Protein AF-X1DS76-F1 (afdb_monomer)

Mean predicted aligned error: 5.81 Å

Sequence (75 aa):
MVSSEKLAWLCQVNPAQVRKDLGYFGEFGVRGMGYDVIDLQAQIKKILAVNRYWNLSIAGIGTLGSALMKPQNIL

pLDDT: mean 89.82, std 11.5, range [40.28, 97.88]

Structure (mmCIF, N/CA/C/O backbone):
data_AF-X1DS76-F1
#
_entry.id   AF-X1DS76-F1
#
loop_
_atom_site.group_PDB
_atom_site.id
_atom_site.type_symbol
_atom_site.label_atom_id
_atom_site.label_alt_id
_atom_site.label_comp_id
_atom_site.label_asym_id
_atom_site.label_entity_id
_atom_site.label_seq_id
_atom_site.pdbx_PDB_ins_code
_atom_site.Cartn_x
_atom_site.Cartn_y
_atom_site.Cartn_z
_atom_site.occupancy
_atom_site.B_iso_or_equiv
_atom_site.auth_seq_id
_atom_site.auth_comp_id
_atom_site.auth_asym_id
_atom_site.auth_atom_id
_atom_site.pdbx_PDB_model_num
ATOM 1 N N . MET A 1 1 ? -13.002 -7.091 8.072 1.00 92.56 1 MET A N 1
ATOM 2 C CA . MET A 1 1 ? -12.214 -6.116 8.859 1.00 92.56 1 MET A CA 1
ATOM 3 C C . MET A 1 1 ? -10.816 -6.648 9.159 1.00 92.56 1 MET A C 1
ATOM 5 O O . MET A 1 1 ? -10.681 -7.826 9.466 1.00 92.56 1 MET A O 1
ATOM 9 N N . VAL A 1 2 ? -9.792 -5.796 9.093 1.00 96.19 2 VAL A N 1
ATOM 10 C CA . VAL A 1 2 ? -8.400 -6.066 9.494 1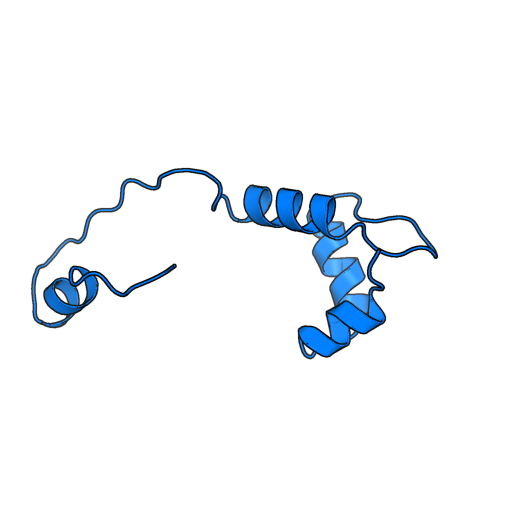.00 96.19 2 VAL A CA 1
ATOM 11 C C . VAL A 1 2 ? -7.854 -4.875 10.288 1.00 96.19 2 VAL A C 1
ATOM 13 O O . VAL A 1 2 ? -8.133 -3.729 9.947 1.00 96.19 2 VAL A O 1
ATOM 16 N N . SER A 1 3 ? -7.095 -5.109 11.361 1.00 96.69 3 SER A N 1
ATOM 17 C CA . SER A 1 3 ? -6.533 -4.024 12.177 1.00 96.69 3 SER A CA 1
ATOM 18 C C . SER A 1 3 ? -5.240 -3.450 11.588 1.00 96.69 3 SER A C 1
ATOM 20 O O . SER A 1 3 ? -4.526 -4.122 10.837 1.00 96.69 3 SER A O 1
ATOM 22 N N . SER A 1 4 ? -4.893 -2.221 11.983 1.00 94.94 4 SER A N 1
ATOM 23 C CA . SER A 1 4 ? -3.590 -1.619 11.664 1.00 94.94 4 SER A CA 1
ATOM 24 C C . SER A 1 4 ? -2.423 -2.447 12.193 1.00 94.94 4 SER A C 1
ATOM 26 O O . SER A 1 4 ? -1.388 -2.519 11.546 1.00 94.94 4 SER A O 1
ATOM 28 N N . GLU A 1 5 ? -2.591 -3.110 13.335 1.00 97.06 5 GLU A N 1
ATOM 29 C CA . GLU A 1 5 ? -1.593 -3.976 13.959 1.00 97.06 5 GLU A CA 1
ATOM 30 C C . GLU A 1 5 ? -1.320 -5.207 13.093 1.00 97.06 5 GLU A C 1
ATOM 32 O O . GLU A 1 5 ? -0.163 -5.567 12.875 1.00 97.06 5 GLU A O 1
ATOM 37 N N . LYS A 1 6 ? -2.371 -5.826 12.539 1.00 97.06 6 LYS A N 1
ATOM 38 C CA . LYS A 1 6 ? -2.212 -6.994 11.670 1.00 97.06 6 LYS A CA 1
ATOM 39 C C . LYS A 1 6 ? -1.572 -6.623 10.334 1.00 97.06 6 LYS A C 1
ATOM 41 O O . LYS A 1 6 ? -0.693 -7.350 9.876 1.00 97.06 6 LYS A O 1
ATOM 46 N N . LEU A 1 7 ? -1.980 -5.504 9.732 1.00 96.38 7 LEU A N 1
ATOM 47 C CA . LEU A 1 7 ? -1.360 -4.990 8.505 1.00 96.38 7 LEU A CA 1
ATOM 48 C C . LEU A 1 7 ? 0.109 -4.625 8.730 1.00 96.38 7 LEU A C 1
ATOM 50 O O . LEU A 1 7 ? 0.962 -4.991 7.931 1.00 96.38 7 LEU A O 1
ATOM 54 N N . ALA A 1 8 ? 0.415 -3.965 9.845 1.00 97.31 8 ALA A N 1
ATOM 55 C CA . ALA A 1 8 ? 1.775 -3.588 10.207 1.00 97.31 8 ALA A CA 1
ATOM 56 C C . ALA A 1 8 ? 2.686 -4.810 10.371 1.00 97.31 8 ALA A C 1
ATOM 58 O O . ALA A 1 8 ? 3.794 -4.819 9.844 1.00 97.31 8 ALA A O 1
ATOM 59 N N . TRP A 1 9 ? 2.187 -5.870 11.013 1.00 97.88 9 TRP A N 1
ATOM 60 C CA . TRP A 1 9 ? 2.906 -7.138 11.134 1.00 97.88 9 TRP A CA 1
ATOM 61 C C . TRP A 1 9 ? 3.182 -7.795 9.772 1.00 97.88 9 TRP A C 1
ATOM 63 O O . TRP A 1 9 ? 4.298 -8.244 9.528 1.00 97.88 9 TRP A O 1
ATOM 73 N N . LEU A 1 10 ? 2.194 -7.817 8.868 1.00 97.06 10 LEU A N 1
ATOM 74 C CA . LEU A 1 10 ? 2.365 -8.365 7.514 1.00 97.06 10 LEU A CA 1
ATOM 75 C C . LEU A 1 10 ? 3.374 -7.561 6.685 1.00 97.06 10 LEU A C 1
ATOM 77 O O . LEU A 1 10 ? 4.173 -8.143 5.957 1.00 97.06 10 LEU A O 1
ATOM 81 N N . CYS A 1 11 ? 3.343 -6.236 6.809 1.00 96.38 11 CYS A N 1
ATOM 82 C CA . CYS A 1 11 ? 4.208 -5.328 6.060 1.00 96.38 11 CYS A CA 1
ATOM 83 C C . CYS A 1 11 ? 5.561 -5.063 6.742 1.00 96.38 11 CYS A C 1
ATOM 85 O O . CYS A 1 11 ? 6.362 -4.317 6.189 1.00 96.38 11 CYS A O 1
ATOM 87 N N . GLN A 1 12 ? 5.821 -5.646 7.920 1.00 97.44 12 GLN A N 1
ATOM 88 C CA . GLN A 1 12 ? 7.036 -5.417 8.717 1.00 97.44 12 GLN A CA 1
ATOM 89 C C . GLN A 1 12 ? 7.285 -3.928 9.031 1.00 97.44 12 GLN A C 1
ATOM 91 O O . GLN A 1 12 ? 8.406 -3.427 8.965 1.00 97.44 12 GLN A O 1
ATOM 96 N N . VAL A 1 13 ? 6.220 -3.208 9.389 1.00 96.94 13 VAL A N 1
ATOM 97 C CA . VAL A 1 13 ? 6.248 -1.791 9.791 1.00 96.94 13 VAL A CA 1
ATOM 98 C C . VAL A 1 13 ? 5.555 -1.604 11.141 1.00 96.94 13 VAL A C 1
ATOM 100 O O . VAL A 1 13 ? 5.026 -2.553 11.716 1.00 96.94 13 VAL A O 1
ATOM 103 N N . ASN A 1 14 ? 5.530 -0.378 11.672 1.00 96.81 14 ASN A N 1
ATOM 104 C CA . ASN A 1 14 ? 4.754 -0.075 12.877 1.00 96.81 14 ASN A CA 1
ATOM 105 C C . ASN A 1 14 ? 3.289 0.316 12.537 1.00 96.81 14 ASN A C 1
ATOM 107 O O . ASN A 1 14 ? 3.024 0.848 11.455 1.00 96.81 14 ASN A O 1
ATOM 111 N N . PRO A 1 15 ? 2.314 0.109 13.447 1.00 96.06 15 PRO A N 1
ATOM 112 C CA . PRO A 1 15 ? 0.901 0.419 13.180 1.00 96.06 15 PRO A CA 1
ATOM 113 C C . PRO A 1 15 ? 0.606 1.902 12.928 1.00 96.06 15 PRO A C 1
ATOM 115 O O . PRO A 1 15 ? -0.345 2.232 12.219 1.00 96.06 15 PRO A O 1
ATOM 118 N N . ALA A 1 16 ? 1.402 2.812 13.501 1.00 95.88 16 ALA A N 1
ATOM 119 C CA . ALA A 1 16 ? 1.243 4.246 13.273 1.00 95.88 16 ALA A CA 1
ATOM 120 C C . ALA A 1 16 ? 1.609 4.633 11.833 1.00 95.88 16 ALA A C 1
ATOM 122 O O . ALA A 1 16 ? 0.927 5.469 11.246 1.00 95.88 16 ALA A O 1
ATOM 123 N N . GLN A 1 17 ? 2.617 3.977 11.255 1.00 96.69 17 GLN A N 1
ATOM 124 C CA . GLN A 1 17 ? 3.038 4.147 9.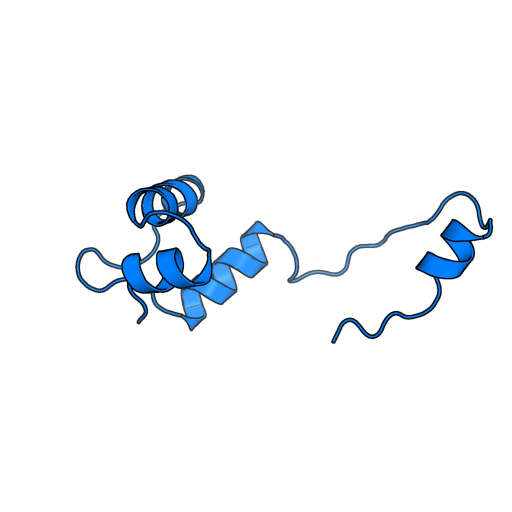871 1.00 96.69 17 GLN A CA 1
ATOM 125 C C . GLN A 1 17 ? 1.930 3.701 8.916 1.00 96.69 17 GLN A C 1
ATOM 127 O O . GLN A 1 17 ? 1.562 4.472 8.043 1.00 96.69 17 GLN A O 1
ATOM 132 N N . VAL A 1 18 ? 1.298 2.542 9.151 1.00 95.81 18 VAL A N 1
ATOM 133 C CA . VAL A 1 18 ? 0.140 2.091 8.349 1.00 95.81 18 VAL A CA 1
ATOM 134 C C . VAL A 1 18 ? -0.987 3.125 8.362 1.00 95.81 18 VAL A C 1
ATOM 136 O O . VAL A 1 18 ? -1.510 3.488 7.311 1.00 95.81 18 VAL A O 1
ATOM 139 N N . ARG A 1 19 ? -1.353 3.633 9.548 1.00 94.94 19 ARG A N 1
ATOM 140 C CA . ARG A 1 19 ? -2.405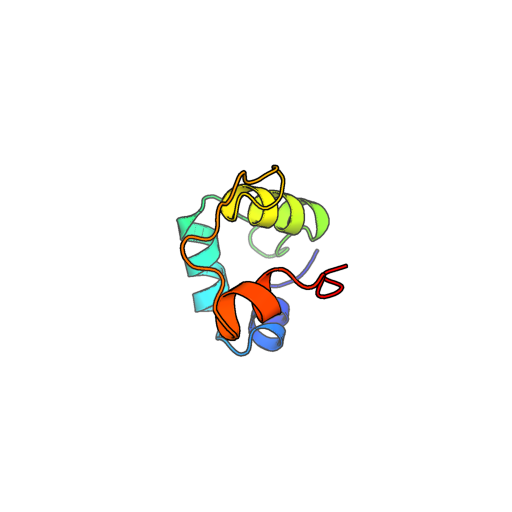 4.656 9.679 1.00 94.94 19 ARG A CA 1
ATOM 141 C C . ARG A 1 19 ? -2.041 5.949 8.953 1.00 94.94 19 ARG A C 1
ATOM 143 O O . ARG A 1 19 ? -2.901 6.529 8.299 1.00 94.94 19 ARG A O 1
ATOM 150 N N . LYS A 1 20 ? -0.786 6.387 9.069 1.00 95.25 20 LYS A N 1
ATOM 151 C CA . LYS A 1 20 ? -0.279 7.603 8.428 1.00 95.25 20 LYS A CA 1
ATOM 152 C C . LYS A 1 20 ? -0.242 7.462 6.905 1.00 95.25 20 LYS A C 1
ATOM 154 O O . LYS A 1 20 ? -0.735 8.347 6.217 1.00 95.25 20 LYS A O 1
ATOM 159 N N . ASP A 1 21 ? 0.279 6.348 6.401 1.00 95.75 21 ASP A N 1
ATOM 160 C CA . ASP A 1 21 ? 0.415 6.087 4.967 1.00 95.75 21 ASP A CA 1
ATOM 161 C C . ASP A 1 21 ? -0.941 5.982 4.286 1.00 95.75 21 ASP A C 1
ATOM 163 O O . ASP A 1 21 ? -1.168 6.642 3.278 1.00 95.75 21 ASP A O 1
ATOM 167 N N . LEU A 1 22 ? -1.880 5.235 4.870 1.00 94.75 22 LEU A N 1
ATOM 168 C CA . LEU A 1 22 ? -3.249 5.197 4.358 1.00 94.75 22 LEU A CA 1
ATOM 169 C C . LEU A 1 22 ? -3.921 6.573 4.467 1.00 94.75 22 LEU A C 1
ATOM 171 O O . LEU A 1 22 ? -4.567 7.007 3.518 1.00 94.75 22 LEU A O 1
ATOM 175 N N . GLY A 1 23 ? -3.695 7.297 5.567 1.00 93.75 23 GLY A N 1
ATOM 176 C CA . GLY A 1 23 ? -4.202 8.656 5.763 1.00 93.75 23 GLY A CA 1
ATOM 177 C C . GLY A 1 23 ? -3.754 9.660 4.692 1.00 93.75 23 GLY A C 1
ATOM 178 O O . GLY A 1 23 ? -4.520 10.558 4.354 1.00 93.75 23 GLY A O 1
ATOM 179 N N . TYR A 1 24 ? -2.561 9.499 4.104 1.00 94.94 24 TYR A N 1
ATOM 180 C CA . TYR A 1 24 ? -2.106 10.350 2.994 1.00 94.94 24 TYR A CA 1
ATOM 181 C C . TYR A 1 24 ? -2.952 10.199 1.724 1.00 94.94 24 TYR A C 1
ATOM 183 O O . TYR A 1 24 ? -3.010 11.129 0.922 1.00 94.94 24 TYR A O 1
ATOM 191 N N . PHE A 1 25 ? -3.614 9.057 1.538 1.00 92.62 25 PHE A N 1
ATOM 192 C CA . PHE A 1 25 ? -4.445 8.788 0.366 1.00 92.62 25 PHE A CA 1
ATOM 193 C C . PHE A 1 25 ? -5.941 9.050 0.600 1.00 92.62 25 PHE A C 1
ATOM 195 O O . PHE A 1 25 ? -6.731 8.902 -0.334 1.00 92.62 25 PHE A O 1
ATOM 202 N N . GLY A 1 26 ? -6.343 9.432 1.817 1.00 88.44 26 GLY A N 1
ATOM 203 C CA . GLY A 1 26 ? -7.728 9.733 2.181 1.00 88.44 26 GLY A CA 1
ATOM 204 C C . GLY A 1 26 ? -8.152 9.101 3.505 1.00 88.44 26 GLY A C 1
ATOM 205 O O . GLY A 1 26 ? -7.330 8.651 4.302 1.00 88.44 26 GLY A O 1
ATOM 206 N N . GLU A 1 27 ? -9.459 9.061 3.750 1.00 86.94 27 GLU A N 1
ATOM 207 C CA . GLU A 1 27 ? -10.008 8.393 4.929 1.00 86.94 27 GLU A CA 1
ATOM 208 C C . GLU A 1 27 ? -10.131 6.887 4.678 1.00 86.94 27 GLU A C 1
ATOM 210 O O . GLU A 1 27 ? -10.884 6.437 3.815 1.00 86.94 27 GLU A O 1
ATOM 215 N N . PHE A 1 28 ? -9.375 6.103 5.447 1.00 89.62 28 PHE A N 1
ATOM 216 C CA . PHE A 1 28 ? -9.391 4.646 5.389 1.00 89.62 28 PHE A CA 1
ATOM 217 C C . PHE A 1 28 ? -9.840 4.047 6.712 1.00 89.62 28 PHE A C 1
ATOM 219 O O . PHE A 1 28 ? -9.297 4.363 7.774 1.00 89.62 28 PHE A O 1
ATOM 226 N N . GLY A 1 29 ? -10.745 3.076 6.612 1.00 88.12 29 GLY A N 1
ATOM 227 C CA . GLY A 1 29 ? -11.211 2.297 7.749 1.00 88.12 29 GLY A CA 1
ATOM 228 C C . GLY A 1 29 ? -12.093 3.088 8.711 1.00 88.12 29 GLY A C 1
ATOM 229 O O . GLY A 1 29 ? -12.459 4.235 8.483 1.00 88.12 29 GLY A O 1
ATOM 230 N N . VAL A 1 30 ? -12.445 2.434 9.810 1.00 89.00 30 VAL A N 1
ATOM 231 C CA . VAL A 1 30 ? -13.277 2.983 10.877 1.00 89.00 30 VAL A CA 1
ATOM 232 C C . VAL A 1 30 ? -12.481 2.920 12.175 1.00 89.00 30 VAL A C 1
ATOM 234 O O . VAL A 1 30 ? -11.942 1.871 12.549 1.00 89.00 30 VAL A O 1
ATOM 237 N N . ARG A 1 31 ? -12.382 4.058 12.872 1.00 85.31 31 ARG A N 1
ATOM 238 C CA . ARG A 1 31 ? -11.623 4.172 14.126 1.00 85.31 31 ARG A CA 1
ATOM 239 C C . ARG A 1 31 ? -12.103 3.117 15.130 1.00 85.31 31 ARG A C 1
ATOM 241 O O . ARG A 1 31 ? -13.287 3.033 15.424 1.00 85.31 31 ARG A O 1
ATOM 248 N N . GLY A 1 32 ? -11.176 2.309 15.643 1.00 86.06 32 GLY A N 1
ATOM 249 C CA . GLY A 1 32 ? -11.469 1.222 16.587 1.00 86.06 32 GLY A CA 1
ATOM 250 C C . GLY A 1 32 ? -11.956 -0.090 15.954 1.00 86.06 32 GLY A C 1
ATOM 251 O O . GLY A 1 32 ? -11.914 -1.114 16.623 1.00 86.06 32 GLY A O 1
ATOM 252 N N . MET A 1 33 ? -12.340 -0.092 14.674 1.00 91.44 33 MET A N 1
ATOM 253 C CA . MET A 1 33 ? -12.804 -1.285 13.943 1.00 91.44 33 MET A CA 1
ATOM 254 C C . MET A 1 33 ? -11.777 -1.787 12.913 1.00 91.44 33 MET A C 1
ATOM 256 O O . MET A 1 33 ? -11.779 -2.963 12.551 1.00 91.44 33 MET A O 1
ATOM 260 N N . GLY A 1 34 ? -10.881 -0.911 12.448 1.00 93.69 34 GLY A N 1
ATOM 261 C CA . GLY A 1 34 ? -9.866 -1.228 11.441 1.00 93.69 34 GLY A CA 1
ATOM 262 C C . GLY A 1 34 ? -10.357 -0.962 10.019 1.00 93.69 34 GLY A C 1
ATOM 263 O O . GLY A 1 34 ? -11.176 -0.078 9.794 1.00 93.69 34 GLY A O 1
ATOM 264 N N . TYR A 1 35 ? -9.857 -1.724 9.053 1.00 96.19 35 TYR A N 1
ATOM 265 C CA . TYR A 1 35 ? -10.107 -1.536 7.624 1.00 96.19 35 TYR A CA 1
ATOM 266 C C . TYR A 1 35 ? -10.967 -2.664 7.067 1.00 96.19 35 TYR A C 1
ATOM 268 O O . TYR A 1 35 ? -10.725 -3.832 7.385 1.00 96.19 35 TYR A O 1
ATOM 276 N N . ASP A 1 36 ? -11.956 -2.350 6.232 1.00 96.00 36 ASP A N 1
ATOM 277 C CA . ASP A 1 36 ? -12.587 -3.396 5.433 1.00 96.00 36 ASP A CA 1
ATOM 278 C C . ASP A 1 36 ? -11.590 -3.902 4.382 1.00 96.00 36 ASP A C 1
ATOM 280 O O . ASP A 1 36 ? -10.888 -3.115 3.754 1.00 96.00 36 ASP A O 1
ATOM 284 N N . VAL A 1 37 ? -11.474 -5.222 4.237 1.00 94.94 37 VAL A N 1
ATOM 285 C CA . VAL A 1 37 ? -10.422 -5.827 3.408 1.00 94.94 37 VAL A CA 1
ATOM 286 C C . VAL A 1 37 ? -10.722 -5.649 1.921 1.00 94.94 37 VAL A C 1
ATOM 288 O O . VAL A 1 37 ? -9.802 -5.391 1.146 1.00 94.94 37 VAL A O 1
ATOM 291 N N . ILE A 1 38 ? -11.991 -5.777 1.528 1.00 96.00 38 ILE A N 1
ATOM 292 C CA . ILE A 1 38 ? -12.421 -5.686 0.131 1.00 96.00 38 ILE A CA 1
ATOM 293 C C . ILE A 1 38 ? -12.306 -4.231 -0.323 1.00 96.00 38 ILE A C 1
ATOM 295 O O . ILE A 1 38 ? -11.684 -3.958 -1.353 1.00 96.00 38 ILE A O 1
ATOM 299 N N . ASP A 1 39 ? -12.808 -3.294 0.484 1.00 95.06 39 ASP A N 1
ATOM 300 C CA . ASP A 1 39 ? -12.737 -1.868 0.164 1.00 95.06 39 ASP A CA 1
ATOM 301 C C . ASP A 1 39 ? -11.293 -1.364 0.152 1.00 95.06 39 ASP A C 1
ATOM 303 O O . ASP A 1 39 ? -10.878 -0.691 -0.795 1.00 95.06 39 ASP A O 1
ATOM 307 N N . LEU A 1 40 ? -10.485 -1.733 1.155 1.00 95.69 40 LEU A N 1
ATOM 308 C CA . LEU A 1 40 ? -9.070 -1.360 1.204 1.00 95.69 40 LEU A CA 1
ATOM 309 C C . LEU A 1 40 ? -8.323 -1.875 -0.031 1.00 95.69 40 LEU A C 1
ATOM 311 O O . LEU A 1 40 ? -7.566 -1.126 -0.648 1.00 95.69 40 LEU A O 1
ATOM 315 N N . GLN A 1 41 ? -8.556 -3.128 -0.434 1.00 95.56 41 GLN A N 1
ATOM 316 C CA . GLN A 1 41 ? -7.943 -3.693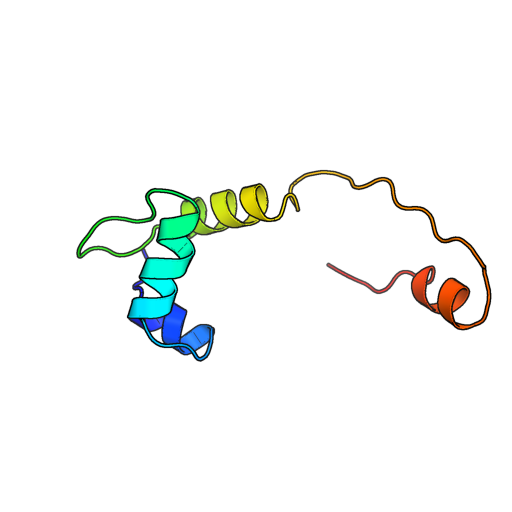 -1.634 1.00 95.56 41 GLN A CA 1
ATOM 317 C C . GLN A 1 41 ? -8.363 -2.930 -2.898 1.00 95.56 41 GLN A C 1
ATOM 319 O O . GLN A 1 41 ? -7.517 -2.638 -3.746 1.00 95.56 41 GLN A O 1
ATOM 324 N N . ALA A 1 42 ? -9.649 -2.600 -3.037 1.00 95.06 42 ALA A N 1
ATOM 325 C CA . ALA A 1 42 ? -10.161 -1.852 -4.181 1.00 95.06 42 ALA A CA 1
ATOM 326 C C . ALA A 1 42 ? -9.540 -0.448 -4.270 1.00 95.06 42 ALA A C 1
ATOM 328 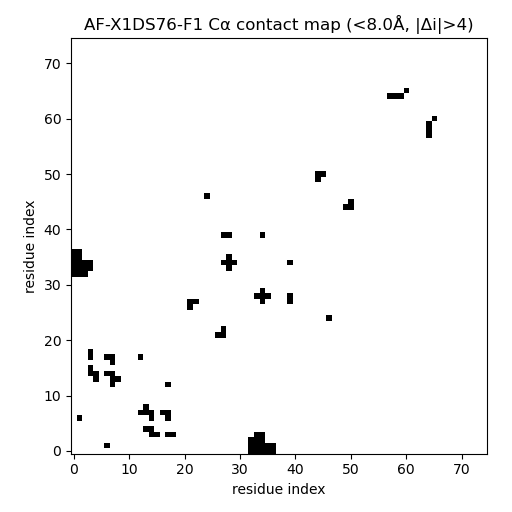O O . ALA A 1 42 ? -9.090 -0.034 -5.342 1.00 95.06 42 ALA A O 1
ATOM 329 N N . GLN A 1 43 ? -9.444 0.257 -3.141 1.00 94.62 43 GLN A N 1
ATOM 330 C CA . GLN A 1 43 ? -8.829 1.583 -3.077 1.00 94.62 43 GLN A CA 1
ATOM 331 C C . GLN A 1 43 ? -7.324 1.535 -3.360 1.00 94.62 43 GLN A C 1
ATOM 333 O O . GLN A 1 43 ? -6.840 2.328 -4.162 1.00 94.62 43 GLN A O 1
ATOM 338 N N . ILE A 1 44 ? -6.582 0.573 -2.798 1.00 95.06 44 ILE A N 1
ATOM 339 C CA . ILE A 1 44 ? -5.148 0.408 -3.095 1.00 95.06 44 ILE A CA 1
ATOM 340 C C . ILE A 1 44 ? -4.931 0.134 -4.588 1.00 95.06 44 ILE A C 1
ATOM 342 O O . ILE A 1 44 ? -4.074 0.763 -5.208 1.00 95.06 44 ILE A O 1
ATOM 346 N N . LYS A 1 45 ? -5.736 -0.745 -5.203 1.00 95.62 45 LYS A N 1
ATOM 347 C CA . LYS A 1 45 ? -5.657 -1.005 -6.651 1.00 95.62 45 LYS A CA 1
ATOM 348 C C . LYS A 1 45 ? -5.890 0.261 -7.478 1.00 95.62 45 LYS A C 1
ATOM 350 O O . LYS A 1 45 ? -5.217 0.455 -8.489 1.00 95.62 45 LYS A O 1
ATOM 355 N N . LYS A 1 46 ? -6.822 1.114 -7.044 1.00 95.12 46 LYS A N 1
ATOM 356 C CA . LYS A 1 46 ? -7.113 2.407 -7.673 1.00 95.12 46 LYS A CA 1
ATOM 357 C C . LYS A 1 46 ? -5.953 3.396 -7.508 1.00 95.12 46 LYS A C 1
ATOM 359 O O . LYS A 1 46 ? -5.574 4.017 -8.494 1.00 95.12 46 LYS A O 1
ATOM 364 N N . ILE A 1 47 ? -5.370 3.512 -6.311 1.00 94.94 47 ILE A N 1
ATOM 365 C CA . ILE A 1 47 ? -4.207 4.378 -6.029 1.00 94.94 47 ILE A CA 1
ATOM 366 C C . ILE A 1 47 ? -3.015 3.984 -6.901 1.00 94.94 47 ILE A C 1
ATOM 368 O O . ILE A 1 47 ? -2.395 4.836 -7.529 1.00 94.94 47 ILE A O 1
ATOM 372 N N . LEU A 1 48 ? -2.722 2.685 -6.974 1.00 95.56 48 LEU A N 1
ATOM 373 C CA . LEU A 1 48 ? -1.626 2.146 -7.781 1.00 95.56 48 LEU A CA 1
ATOM 374 C C . LEU A 1 48 ? -1.953 2.094 -9.280 1.00 95.56 48 LEU A C 1
ATOM 376 O O . LEU A 1 48 ? -1.094 1.725 -10.077 1.00 95.56 48 LEU A O 1
ATOM 380 N N . ALA A 1 49 ? -3.189 2.426 -9.667 1.00 94.94 49 ALA A N 1
ATOM 381 C CA . ALA A 1 49 ? -3.677 2.365 -11.039 1.00 94.94 49 ALA A CA 1
ATOM 382 C C . ALA A 1 49 ? -3.414 1.004 -11.725 1.00 94.94 49 ALA A C 1
ATOM 384 O O . ALA A 1 49 ? -3.164 0.932 -12.929 1.00 94.94 49 ALA A O 1
ATOM 385 N N . VAL A 1 50 ? -3.502 -0.093 -10.964 1.00 94.12 50 VAL A N 1
ATOM 386 C CA . VAL A 1 50 ? -3.370 -1.483 -11.460 1.00 94.12 50 VAL A CA 1
ATOM 387 C C . VAL A 1 50 ? -4.710 -2.076 -11.913 1.00 94.12 50 VAL A C 1
ATOM 389 O O . VAL A 1 50 ? -4.820 -3.253 -12.232 1.00 94.12 50 VAL A O 1
ATOM 392 N N . ASN A 1 51 ? -5.754 -1.252 -11.939 1.00 91.19 51 ASN A N 1
ATOM 393 C CA . ASN A 1 51 ? -7.096 -1.563 -12.424 1.00 91.19 51 ASN A CA 1
ATOM 394 C C . ASN A 1 51 ? -7.333 -1.080 -13.871 1.00 91.19 51 ASN A C 1
ATOM 396 O O . ASN A 1 51 ? -8.479 -0.899 -14.277 1.00 91.19 51 ASN A O 1
ATOM 400 N N . ARG A 1 52 ? -6.261 -0.825 -14.632 1.00 89.25 52 ARG A N 1
ATOM 401 C CA . ARG A 1 52 ? -6.296 -0.380 -16.034 1.00 89.25 52 ARG A CA 1
ATOM 402 C C . ARG A 1 52 ? -5.167 -1.009 -16.840 1.00 89.25 52 ARG A C 1
ATOM 404 O O . ARG A 1 52 ? -4.140 -1.395 -16.287 1.00 89.25 52 ARG A O 1
ATOM 411 N N . TYR A 1 53 ? -5.339 -1.032 -18.157 1.00 91.81 53 TYR A N 1
ATOM 412 C CA . TYR A 1 53 ? -4.264 -1.384 -19.076 1.00 91.81 53 TYR A CA 1
ATOM 413 C C . TYR A 1 53 ? -3.259 -0.235 -19.200 1.00 91.81 53 TYR A C 1
ATOM 415 O O . TYR A 1 53 ? -3.625 0.942 -19.296 1.00 91.81 53 TYR A O 1
ATOM 423 N N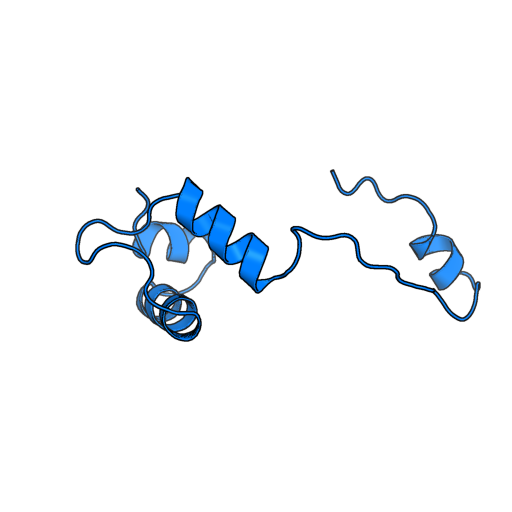 . TRP A 1 54 ? -1.980 -0.600 -19.204 1.00 92.94 54 TRP A N 1
ATOM 424 C CA . TRP A 1 54 ? -0.870 0.302 -19.473 1.00 92.94 54 TRP A CA 1
ATOM 425 C C . TRP A 1 54 ? -0.253 -0.069 -20.815 1.00 92.94 54 TRP A C 1
ATOM 427 O O . TRP A 1 54 ? 0.299 -1.154 -20.973 1.00 92.94 54 TRP A O 1
ATOM 437 N N . ASN A 1 55 ? -0.343 0.847 -21.777 1.00 90.44 55 ASN A N 1
ATOM 438 C CA . ASN A 1 55 ? 0.351 0.707 -23.050 1.00 90.44 55 ASN A CA 1
ATOM 439 C C . ASN A 1 55 ? 1.812 1.100 -22.828 1.00 90.44 55 ASN A C 1
ATOM 441 O O . ASN A 1 55 ? 2.133 2.284 -22.735 1.00 90.44 55 ASN A O 1
ATOM 445 N N . LEU A 1 56 ? 2.675 0.099 -22.680 1.00 89.38 56 LEU A N 1
ATOM 446 C CA . LEU A 1 56 ? 4.110 0.272 -22.477 1.00 89.38 56 LEU A CA 1
ATOM 447 C C . LEU A 1 56 ? 4.864 -0.163 -23.736 1.00 89.38 56 LEU A C 1
ATOM 449 O O . LEU A 1 56 ? 4.403 -1.011 -24.499 1.00 89.38 56 LEU A O 1
ATOM 453 N N . SER A 1 57 ? 6.029 0.430 -23.970 1.00 88.94 57 SER A N 1
ATOM 454 C CA . SER A 1 57 ? 6.906 0.090 -25.092 1.00 88.94 57 SER A CA 1
ATOM 455 C C . SER A 1 57 ? 8.338 -0.020 -24.590 1.00 88.94 57 SER A C 1
ATOM 457 O O . SER A 1 57 ? 8.758 0.755 -23.734 1.00 88.94 57 SER A O 1
ATOM 459 N N . ILE A 1 58 ? 9.085 -0.989 -25.116 1.00 88.94 58 ILE A N 1
ATOM 460 C CA . ILE A 1 58 ? 10.494 -1.199 -24.777 1.00 88.94 58 ILE A CA 1
ATOM 461 C C . ILE A 1 58 ? 11.334 -0.679 -25.940 1.00 88.94 58 ILE A C 1
ATOM 463 O O . ILE A 1 58 ? 11.174 -1.127 -27.075 1.00 88.94 58 ILE A O 1
ATOM 467 N N . ALA A 1 59 ? 12.234 0.263 -25.660 1.00 92.12 59 ALA A N 1
ATOM 468 C CA . ALA A 1 59 ? 13.201 0.753 -26.632 1.00 92.12 59 ALA A CA 1
ATOM 469 C C . ALA A 1 59 ? 14.533 0.011 -26.450 1.00 92.12 59 ALA A C 1
ATOM 471 O O . ALA A 1 59 ? 15.147 0.078 -25.387 1.00 92.12 59 ALA A O 1
ATOM 472 N N . GLY A 1 60 ? 14.970 -0.689 -27.498 1.00 88.00 60 GLY A N 1
ATOM 473 C CA . GLY A 1 60 ? 16.171 -1.527 -27.480 1.00 88.00 60 GLY A CA 1
ATOM 474 C C . GLY A 1 60 ? 15.876 -2.981 -27.096 1.00 88.00 60 GLY A C 1
ATOM 475 O O . GLY A 1 60 ? 15.564 -3.296 -25.950 1.00 88.00 60 GLY A O 1
ATOM 476 N N . ILE A 1 61 ? 16.030 -3.892 -28.061 1.00 87.12 61 ILE A N 1
ATOM 477 C CA . ILE A 1 61 ? 15.808 -5.337 -27.885 1.00 87.12 61 ILE A CA 1
ATOM 478 C C . ILE A 1 61 ? 17.167 -6.046 -27.824 1.00 87.12 61 ILE A C 1
ATOM 480 O O . ILE A 1 61 ? 17.559 -6.796 -28.711 1.00 87.12 61 ILE A O 1
ATOM 484 N N . GLY A 1 62 ? 17.929 -5.747 -26.773 1.00 87.75 62 GLY A N 1
ATOM 485 C CA . GLY A 1 62 ? 19.125 -6.514 -26.413 1.00 87.75 62 GLY A CA 1
ATOM 486 C C . GLY A 1 62 ? 18.770 -7.744 -25.574 1.00 87.75 62 GLY A C 1
ATOM 487 O O . GLY A 1 62 ? 17.603 -8.127 -25.468 1.00 87.75 62 GLY A O 1
ATOM 488 N N . THR A 1 63 ? 19.753 -8.330 -24.893 1.00 90.19 63 THR A N 1
ATOM 489 C CA . THR A 1 63 ? 19.536 -9.472 -23.984 1.00 90.19 63 THR A CA 1
ATOM 490 C C . THR A 1 63 ? 18.512 -9.158 -22.886 1.00 90.19 63 THR A C 1
ATOM 492 O O . THR A 1 63 ? 17.631 -9.972 -22.622 1.00 90.19 63 THR A O 1
ATOM 495 N N . LEU A 1 64 ? 18.571 -7.956 -22.294 1.00 87.94 64 LEU A N 1
ATOM 496 C CA . LEU A 1 64 ? 17.625 -7.517 -21.260 1.00 87.94 64 LEU A CA 1
ATOM 497 C C . LEU A 1 64 ? 16.225 -7.253 -21.830 1.00 87.94 64 LEU A C 1
ATOM 499 O O . LEU A 1 64 ? 15.248 -7.753 -21.284 1.00 87.94 64 LEU A O 1
ATOM 503 N N . GLY A 1 65 ? 16.124 -6.523 -22.946 1.00 87.81 65 GLY A N 1
ATOM 504 C CA . GLY A 1 65 ? 14.837 -6.262 -23.603 1.00 87.81 65 GLY A CA 1
ATOM 505 C C . GLY A 1 65 ? 14.138 -7.559 -24.016 1.00 87.81 65 GLY A C 1
ATOM 506 O O . GLY A 1 65 ? 12.958 -7.747 -23.742 1.00 87.81 65 GLY A O 1
ATOM 507 N N . SER A 1 66 ? 14.900 -8.510 -24.561 1.00 86.25 66 SER A N 1
ATOM 508 C CA . SER A 1 66 ? 14.398 -9.842 -24.915 1.00 86.25 66 SER A CA 1
ATOM 509 C C . SER A 1 66 ? 13.967 -10.655 -23.691 1.00 86.25 66 SER A C 1
ATOM 511 O O . SER A 1 66 ? 13.005 -11.412 -23.778 1.00 86.25 66 SER A O 1
ATOM 513 N N . ALA A 1 67 ? 14.648 -10.513 -22.547 1.00 88.06 67 ALA A N 1
ATOM 514 C CA . ALA A 1 67 ? 14.250 -11.166 -21.299 1.00 88.06 67 ALA A CA 1
ATOM 515 C C . ALA A 1 67 ? 12.959 -10.567 -20.719 1.00 88.06 67 ALA A C 1
ATOM 517 O O . ALA A 1 67 ? 12.106 -11.320 -20.267 1.00 88.06 67 ALA A O 1
ATOM 518 N N . LEU A 1 68 ? 12.787 -9.244 -20.789 1.00 85.06 68 LEU A N 1
ATOM 519 C CA . LEU A 1 68 ? 11.589 -8.542 -20.311 1.00 85.06 68 LEU A CA 1
ATOM 520 C C . LEU A 1 68 ? 10.355 -8.776 -21.196 1.00 85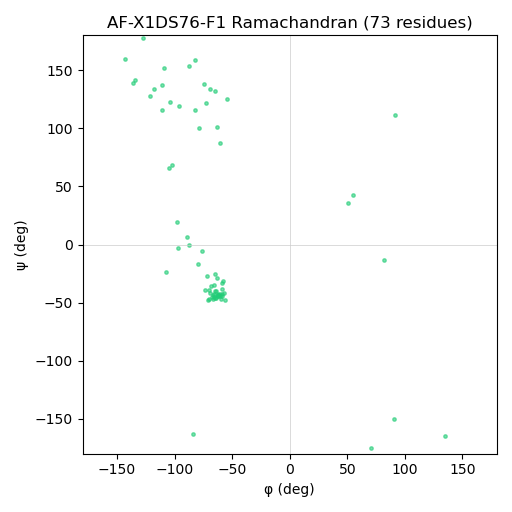.06 68 LEU A C 1
ATOM 522 O O . LEU A 1 68 ? 9.233 -8.701 -20.707 1.00 85.06 68 LEU A O 1
ATOM 526 N N . MET A 1 69 ? 10.550 -9.052 -22.490 1.00 84.19 69 MET A N 1
ATOM 527 C CA . MET A 1 69 ? 9.462 -9.402 -23.413 1.00 84.19 69 MET A CA 1
ATOM 528 C C . MET A 1 69 ? 9.011 -10.859 -23.294 1.0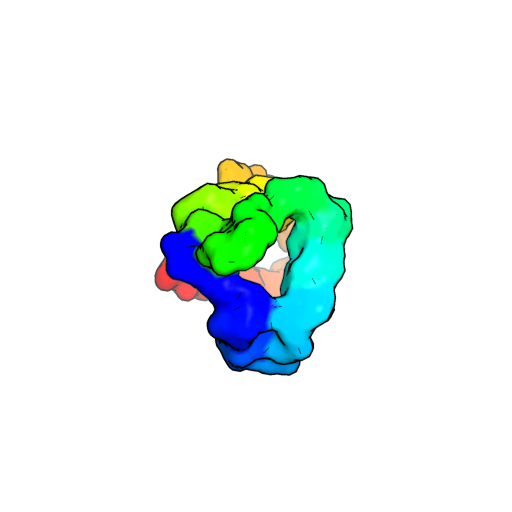0 84.19 69 MET A C 1
ATOM 530 O O . MET A 1 69 ? 7.934 -11.199 -23.788 1.00 84.19 69 MET A O 1
ATOM 534 N N . LYS A 1 70 ? 9.808 -11.738 -22.668 1.00 77.94 70 LYS A N 1
ATOM 535 C CA . LYS A 1 70 ? 9.330 -13.088 -22.368 1.00 77.94 70 LYS A CA 1
ATOM 536 C C . LYS A 1 70 ? 8.186 -12.960 -21.363 1.00 77.94 70 LYS A C 1
ATOM 538 O O . LYS A 1 70 ? 8.340 -12.242 -20.378 1.00 77.94 70 LYS A O 1
ATOM 543 N N . PRO A 1 71 ? 7.048 -13.634 -21.586 1.00 58.50 71 PRO A N 1
ATOM 544 C CA . PRO A 1 71 ? 5.960 -13.612 -20.627 1.00 58.50 71 PRO A CA 1
ATOM 545 C C . PRO A 1 71 ? 6.446 -14.254 -19.327 1.00 58.50 71 PRO A C 1
ATOM 547 O O . PRO A 1 71 ? 6.529 -15.475 -19.204 1.00 58.50 71 PRO A O 1
ATOM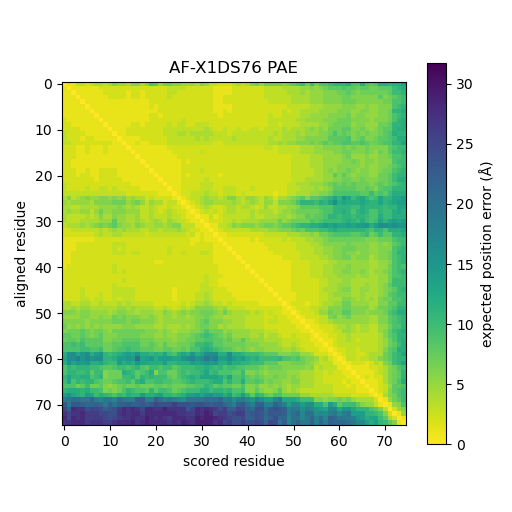 550 N N . GLN A 1 72 ? 6.789 -13.422 -18.350 1.00 58.56 72 GLN A N 1
ATOM 551 C CA . GLN A 1 72 ? 6.832 -13.844 -16.966 1.00 58.56 72 GLN A CA 1
ATOM 552 C C . GLN A 1 72 ? 5.375 -13.981 -16.537 1.00 58.56 72 GLN A C 1
ATOM 554 O O . GLN A 1 72 ? 4.594 -13.038 -16.667 1.00 58.56 72 GLN A O 1
ATOM 559 N N . ASN A 1 73 ? 5.009 -15.176 -16.088 1.00 47.88 73 ASN A N 1
ATOM 560 C CA . ASN A 1 73 ? 3.697 -15.488 -15.546 1.00 47.88 73 ASN A CA 1
ATOM 561 C C . ASN A 1 73 ? 3.456 -14.607 -14.306 1.00 47.88 73 ASN A C 1
ATOM 563 O O . ASN A 1 73 ? 3.838 -14.965 -13.197 1.00 47.88 73 ASN A O 1
ATOM 567 N N . ILE A 1 74 ? 2.925 -13.404 -14.521 1.00 45.41 74 ILE A N 1
ATOM 568 C CA . ILE A 1 74 ? 2.464 -12.486 -13.481 1.00 45.41 74 ILE A CA 1
ATOM 569 C C . ILE A 1 74 ? 0.942 -12.618 -13.467 1.00 45.41 74 ILE A C 1
ATOM 571 O O . ILE A 1 74 ? 0.211 -11.737 -13.915 1.00 45.41 74 ILE A O 1
ATOM 575 N N . LEU A 1 75 ? 0.503 -13.792 -13.023 1.00 40.28 75 LEU A N 1
ATOM 576 C CA . LEU A 1 75 ? -0.818 -14.094 -12.485 1.00 40.28 75 LEU A CA 1
ATOM 577 C C . LEU A 1 75 ? -0.617 -15.064 -11.322 1.00 40.28 75 LEU A C 1
ATOM 579 O O . LEU A 1 75 ? 0.125 -16.054 -11.519 1.00 40.28 75 LEU A O 1
#

Radius of gyration: 17.61 Å; Cα contacts (8 Å, |Δi|>4): 50; chains: 1; bounding box: 33×26×44 Å

Organism: NCBI:txid412755

Solvent-accessible surface area (backbone atoms only — not comparable to full-atom values): 4749 Å² total; per-residue (Å²): 103,44,45,46,62,58,53,10,63,76,69,74,52,56,40,67,54,46,54,51,60,48,47,75,78,43,94,70,58,44,94,97,62,26,28,48,60,67,60,51,51,53,50,50,35,56,75,70,53,71,82,58,89,77,94,79,83,84,87,65,82,49,76,64,41,53,57,70,68,46,87,70,85,86,121

Nearest PDB structures (foldseek):
  2dt5-assembly1_B  TM=9.061E-01  e=8.375E-05  Thermus thermophilus HB8
  3ikv-assembly1_B  TM=9.020E-01  e=2.189E-04  Thermus thermophilus HB27
  3ket-assembly1_A-2  TM=8.222E-01  e=1.136E-03  Streptococcus agalactiae serogroup III
  3wgi-assembly1_A  TM=9.320E-01  e=3.406E-03  Thermoanaerobacter ethanolicus JW 200
  2vt3-assembly1_B  TM=6.985E-01  e=2.969E-03  Bacillus subtilis

Foldseek 3Di:
DDALCRVCVVVVHDSVCSVVVVVVLPDADDVPGHHDPVVVVVSVCVVVVVVDDDDDDDDDCDPVVVVVPPDDPPD

InterPro domains:
  IPR009718 Rex DNA-binding, C-terminal domain [PF06971] (2-22)
  IPR022876 Redox-sensing transcriptional repressor Rex [PTHR35786] (2-70)
  IPR036388 Winged helix-like DNA-binding domain superfamily [G3DSA:1.10.10.10] (1-49)
  IPR036390 Winged helix DNA-binding domain superfamily [SSF46785] (2-48)

Secondary structure (DSSP, 8-state):
-B-HHHHHHHHTS-HHHHHHHHHHTS--SBTTTBB-HHHHHHHHHHHTTTTS------S--SHHHHHHHS-----